Protein AF-A0A1N7BXZ0-F1 (afdb_monomer)

Radius of gyration: 13.37 Å; Cα contacts (8 Å, |Δi|>4): 58; chains: 1; bounding box: 43×21×26 Å

Solvent-accessible surface area (backbone atoms only — not comparable to full-atom values): 3626 Å² total; per-residue (Å²): 110,40,44,54,63,56,47,12,62,75,69,75,47,52,53,68,54,48,52,49,32,40,76,67,67,62,33,66,66,47,75,54,76,98,80,43,57,31,30,48,65,77,43,58,76,67,53,67,72,91,78,73,90,82,67,83,78,130

Structure (mmCIF, N/CA/C/O backbone):
data_AF-A0A1N7BXZ0-F1
#
_entry.id   AF-A0A1N7BXZ0-F1
#
loop_
_atom_site.group_PDB
_atom_site.id
_atom_site.type_symbol
_atom_site.label_atom_id
_atom_site.label_alt_id
_atom_site.label_comp_id
_atom_site.label_asym_id
_atom_site.label_entity_id
_atom_site.label_seq_id
_atom_site.pdbx_PDB_ins_code
_atom_site.Cartn_x
_atom_site.Cartn_y
_atom_site.Cartn_z
_atom_site.occupancy
_atom_site.B_iso_or_equiv
_atom_site.auth_seq_id
_atom_site.auth_comp_id
_atom_site.auth_asym_id
_atom_site.auth_atom_id
_atom_site.pdbx_PDB_model_num
ATOM 1 N N . MET A 1 1 ? 4.010 4.441 -10.641 1.00 85.31 1 MET A N 1
ATOM 2 C CA . MET A 1 1 ? 3.684 3.400 -9.636 1.00 85.31 1 MET A CA 1
ATOM 3 C C . MET A 1 1 ? 4.215 3.876 -8.299 1.00 85.31 1 MET A C 1
ATOM 5 O O . MET A 1 1 ? 5.287 4.466 -8.300 1.00 85.31 1 MET A O 1
ATOM 9 N N . ILE A 1 2 ? 3.511 3.620 -7.203 1.00 93.81 2 ILE A N 1
ATOM 10 C CA . ILE A 1 2 ? 3.911 4.053 -5.858 1.00 93.81 2 ILE A CA 1
ATOM 11 C C . ILE A 1 2 ? 4.335 2.858 -4.997 1.00 93.81 2 ILE A C 1
ATOM 13 O O . ILE A 1 2 ? 4.079 1.702 -5.344 1.00 93.81 2 ILE A O 1
ATOM 17 N N . SER A 1 3 ? 5.068 3.110 -3.919 1.00 95.50 3 SER A N 1
ATOM 18 C CA . SER A 1 3 ? 5.463 2.090 -2.942 1.00 95.50 3 SER A CA 1
ATOM 19 C C . SER A 1 3 ? 4.281 1.616 -2.086 1.00 95.50 3 SER A C 1
ATOM 21 O O . SER A 1 3 ? 3.195 2.199 -2.089 1.00 95.50 3 SER A O 1
ATOM 23 N N . VAL A 1 4 ? 4.498 0.541 -1.322 1.00 94.38 4 VAL A N 1
ATOM 24 C CA . VAL A 1 4 ? 3.531 0.048 -0.325 1.00 94.38 4 VAL A CA 1
ATOM 25 C C . VAL A 1 4 ? 3.294 1.078 0.785 1.00 94.38 4 VAL A C 1
ATOM 27 O O . VAL A 1 4 ? 2.176 1.180 1.280 1.00 94.38 4 VAL A O 1
ATOM 30 N N . GLU A 1 5 ? 4.320 1.839 1.164 1.00 96.25 5 GLU A N 1
ATOM 31 C CA . GLU A 1 5 ? 4.229 2.897 2.180 1.00 96.25 5 GLU A CA 1
ATOM 32 C C . GLU A 1 5 ? 3.417 4.090 1.682 1.00 96.25 5 GLU A C 1
ATOM 34 O O . GLU A 1 5 ? 2.479 4.511 2.352 1.00 96.25 5 GLU A O 1
ATOM 39 N N . GLU A 1 6 ? 3.690 4.567 0.469 1.00 95.44 6 GLU A N 1
ATOM 40 C CA . GLU A 1 6 ? 2.887 5.625 -0.153 1.00 95.44 6 GLU A CA 1
ATOM 41 C C . GLU A 1 6 ? 1.430 5.179 -0.324 1.00 95.44 6 GLU A C 1
ATOM 43 O O . GLU A 1 6 ? 0.513 5.924 0.001 1.00 95.44 6 GLU A O 1
ATOM 48 N N . THR A 1 7 ? 1.209 3.928 -0.744 1.00 94.44 7 THR A N 1
ATOM 49 C CA . THR A 1 7 ? -0.139 3.349 -0.859 1.00 94.44 7 THR A CA 1
ATOM 50 C C . THR A 1 7 ? -0.876 3.342 0.478 1.00 94.44 7 THR A C 1
ATOM 52 O O . THR A 1 7 ? -2.055 3.680 0.538 1.00 94.44 7 THR A O 1
ATOM 55 N N . ALA A 1 8 ? -0.185 2.957 1.551 1.00 94.75 8 ALA A N 1
ATOM 56 C CA . ALA A 1 8 ? -0.728 2.961 2.903 1.00 94.75 8 ALA A CA 1
ATOM 57 C C . ALA A 1 8 ? -1.149 4.377 3.324 1.00 94.75 8 ALA A C 1
ATOM 59 O O . ALA A 1 8 ? -2.265 4.558 3.808 1.00 94.75 8 ALA A O 1
ATOM 60 N N . GLY A 1 9 ? -0.301 5.373 3.047 1.00 95.00 9 GLY A N 1
ATOM 61 C CA . GLY A 1 9 ? -0.615 6.783 3.266 1.00 95.00 9 GLY A CA 1
ATOM 62 C C . GLY A 1 9 ? -1.828 7.255 2.461 1.00 95.00 9 GLY A C 1
ATOM 63 O O . GLY A 1 9 ? -2.734 7.856 3.024 1.00 95.00 9 GLY A O 1
ATOM 64 N N . THR A 1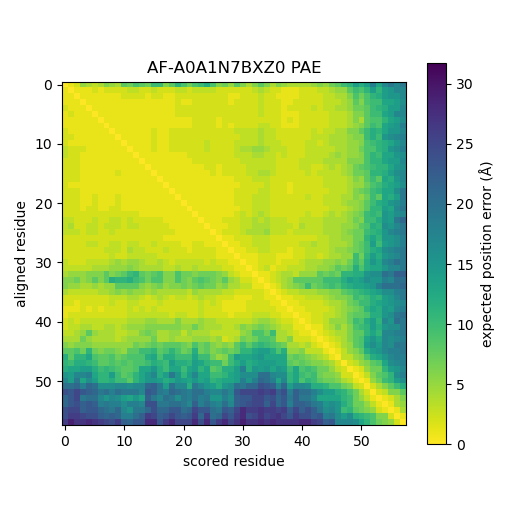 10 ? -1.897 6.926 1.167 1.00 92.62 10 THR A N 1
ATOM 65 C CA . THR A 1 10 ? -3.022 7.311 0.295 1.00 92.62 10 THR A CA 1
ATOM 66 C C . THR A 1 10 ? -4.349 6.699 0.740 1.00 92.62 10 THR A C 1
ATOM 68 O O . THR A 1 10 ? -5.382 7.355 0.669 1.00 92.62 10 THR A O 1
ATOM 71 N N . LEU A 1 11 ? -4.335 5.444 1.192 1.00 90.50 11 LEU A N 1
ATOM 72 C CA . LEU A 1 11 ? -5.542 4.728 1.609 1.00 90.50 11 LEU A CA 1
ATOM 73 C C . LEU A 1 11 ? -5.899 4.946 3.089 1.00 90.50 11 LEU A C 1
ATOM 75 O O . LEU A 1 11 ? -6.944 4.473 3.526 1.00 90.50 11 LEU A O 1
ATOM 79 N N . GLY A 1 12 ? -5.038 5.604 3.872 1.00 92.75 12 GLY A N 1
ATOM 80 C CA . GLY A 1 12 ? -5.235 5.781 5.313 1.00 92.75 12 GLY A CA 1
ATOM 81 C C . GLY A 1 12 ? -5.205 4.468 6.107 1.00 92.75 12 GLY A C 1
ATOM 82 O O . GLY A 1 12 ? -5.879 4.342 7.126 1.00 92.75 12 GLY A O 1
ATOM 83 N N . VAL A 1 13 ? -4.453 3.461 5.647 1.00 94.12 13 VAL A N 1
ATOM 84 C CA . VAL A 1 13 ? -4.360 2.136 6.291 1.00 94.12 13 VAL A CA 1
ATOM 85 C C . VAL A 1 13 ? -2.915 1.761 6.604 1.00 94.12 13 VAL A C 1
ATOM 87 O O . VAL A 1 13 ? -1.974 2.350 6.091 1.00 94.12 13 VAL A O 1
ATOM 90 N N . SER A 1 14 ? -2.707 0.723 7.417 1.00 96.88 14 SER A N 1
ATOM 91 C CA . SER A 1 14 ? -1.356 0.211 7.678 1.00 96.88 14 SER A CA 1
ATOM 92 C C . SER A 1 14 ? -0.728 -0.461 6.445 1.00 96.88 14 SER A C 1
ATOM 94 O O . SER A 1 14 ? -1.416 -1.107 5.648 1.00 96.88 14 SER A O 1
ATOM 96 N N . THR A 1 15 ? 0.605 -0.445 6.337 1.00 96.19 15 THR A N 1
ATOM 97 C CA . THR A 1 15 ? 1.343 -1.210 5.307 1.00 96.19 15 THR A CA 1
ATOM 98 C C . THR A 1 15 ? 1.064 -2.717 5.380 1.00 96.19 15 THR A C 1
ATOM 100 O O . THR A 1 15 ? 1.069 -3.407 4.356 1.00 96.19 15 THR A O 1
ATOM 103 N N . LYS A 1 16 ? 0.752 -3.244 6.574 1.00 96.75 16 LYS A N 1
ATOM 104 C CA . LYS A 1 16 ? 0.286 -4.625 6.777 1.00 96.75 16 LYS A CA 1
ATOM 105 C C . LYS A 1 16 ? -1.056 -4.874 6.086 1.00 96.75 16 LYS A C 1
ATOM 107 O O . LYS A 1 16 ? -1.217 -5.911 5.442 1.00 96.75 16 LYS A O 1
ATOM 112 N N . THR A 1 17 ? -1.992 -3.929 6.179 1.00 96.06 17 THR A N 1
ATOM 113 C CA . THR A 1 17 ? -3.281 -3.982 5.474 1.00 96.06 17 THR A CA 1
ATOM 114 C C . THR A 1 17 ? -3.067 -3.977 3.967 1.00 96.06 17 THR A C 1
ATOM 116 O O . THR A 1 17 ? -3.605 -4.848 3.292 1.00 96.06 17 THR A O 1
ATOM 119 N N . VAL A 1 18 ? -2.205 -3.098 3.447 1.00 94.62 18 VAL A N 1
ATOM 120 C CA . VAL A 1 18 ? -1.873 -3.060 2.011 1.00 94.62 18 VAL A CA 1
ATOM 121 C C . VAL A 1 18 ? -1.326 -4.409 1.534 1.00 94.62 18 VAL A C 1
ATOM 123 O O . VAL A 1 18 ? -1.839 -4.983 0.577 1.00 94.62 18 VAL A O 1
ATOM 126 N N . ARG A 1 19 ? -0.343 -4.990 2.238 1.00 94.75 19 ARG A N 1
ATOM 127 C CA . ARG A 1 19 ? 0.194 -6.327 1.909 1.00 94.75 19 ARG A CA 1
ATOM 128 C C . ARG A 1 19 ? -0.883 -7.413 1.946 1.00 94.75 19 ARG A C 1
ATOM 130 O O . ARG A 1 19 ? -0.882 -8.302 1.098 1.00 94.75 19 ARG A O 1
ATOM 137 N N . ARG A 1 20 ? -1.814 -7.335 2.902 1.00 95.19 20 ARG A N 1
ATOM 138 C CA . ARG A 1 20 ? -2.957 -8.254 3.000 1.00 95.19 20 ARG A CA 1
ATOM 139 C C . ARG A 1 20 ? -3.902 -8.109 1.810 1.00 95.19 20 ARG A C 1
ATOM 141 O O . ARG A 1 20 ? -4.357 -9.121 1.295 1.00 95.19 20 ARG A O 1
ATOM 148 N N . MET A 1 21 ? -4.188 -6.885 1.374 1.00 93.31 21 MET A N 1
ATOM 149 C CA . MET A 1 21 ? -5.027 -6.616 0.201 1.00 93.31 21 MET A CA 1
ATOM 150 C C . MET A 1 21 ? -4.380 -7.158 -1.074 1.00 93.31 21 MET A C 1
ATOM 152 O O . MET A 1 21 ? -5.061 -7.824 -1.847 1.00 93.31 21 MET A O 1
ATOM 156 N N . ILE A 1 22 ? -3.064 -6.975 -1.232 1.00 93.00 22 ILE A N 1
ATOM 157 C CA . ILE A 1 22 ? -2.292 -7.555 -2.343 1.00 93.00 22 ILE A CA 1
ATOM 158 C C . ILE A 1 22 ? -2.372 -9.083 -2.315 1.00 93.00 22 ILE A C 1
ATOM 160 O O . ILE A 1 22 ? -2.739 -9.707 -3.304 1.00 93.00 22 ILE A O 1
ATOM 164 N N . SER A 1 23 ? -2.101 -9.698 -1.161 1.00 94.25 23 SER A N 1
ATOM 165 C CA . SER A 1 23 ? -2.175 -11.157 -1.000 1.00 94.25 23 SER A CA 1
ATOM 166 C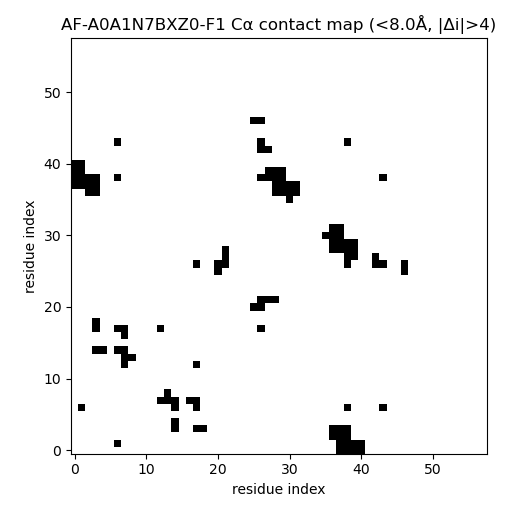 C . SER A 1 23 ? -3.576 -11.726 -1.236 1.00 94.25 23 SER 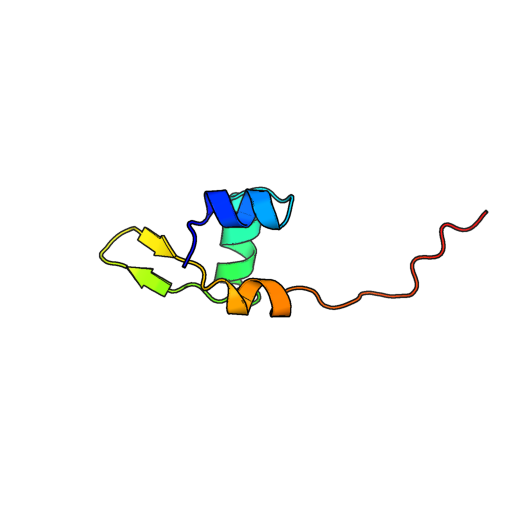A C 1
ATOM 168 O O . SER A 1 23 ? -3.692 -12.897 -1.579 1.00 94.25 23 SER A O 1
ATOM 170 N N . ARG A 1 24 ? -4.631 -10.935 -1.014 1.00 92.25 24 ARG A N 1
ATOM 171 C CA . ARG A 1 24 ? -6.029 -11.321 -1.259 1.00 92.25 24 ARG A CA 1
ATOM 172 C C . ARG A 1 24 ? -6.489 -11.032 -2.692 1.00 92.25 24 ARG A C 1
ATOM 174 O O . ARG A 1 24 ? -7.643 -11.300 -2.997 1.00 92.25 24 ARG A O 1
ATOM 181 N N . GLY A 1 25 ? -5.634 -10.450 -3.537 1.00 90.00 25 GLY A N 1
ATOM 182 C CA . GLY A 1 25 ? -5.992 -10.027 -4.894 1.00 90.00 25 GLY A CA 1
ATOM 183 C C . GLY A 1 25 ? -6.932 -8.818 -4.950 1.00 90.00 25 GLY A C 1
ATOM 184 O O . GLY A 1 25 ? -7.453 -8.503 -6.010 1.00 90.00 25 GLY A O 1
ATOM 185 N N . VAL A 1 26 ? -7.149 -8.133 -3.823 1.00 90.69 26 VAL A N 1
ATOM 186 C CA . VAL A 1 26 ? -7.989 -6.925 -3.741 1.00 90.69 26 VAL A CA 1
ATOM 187 C C . VAL A 1 26 ? -7.257 -5.709 -4.308 1.00 90.69 26 VAL A C 1
ATOM 189 O O . VAL A 1 26 ? -7.885 -4.798 -4.830 1.00 90.69 26 VAL A O 1
ATOM 192 N N . LEU A 1 27 ? -5.927 -5.695 -4.200 1.00 91.06 27 LEU A N 1
ATOM 193 C CA . LEU A 1 27 ? -5.078 -4.630 -4.715 1.00 91.06 27 LEU A CA 1
ATOM 194 C C . LEU A 1 27 ? -4.018 -5.224 -5.645 1.00 91.06 27 LEU A C 1
ATOM 196 O O . LEU A 1 27 ? -3.202 -6.037 -5.211 1.00 91.06 27 LEU A O 1
ATOM 200 N N . GLU A 1 28 ? -3.997 -4.801 -6.907 1.00 92.00 28 GLU A N 1
ATOM 201 C CA . GLU A 1 28 ? -2.937 -5.207 -7.833 1.00 92.00 28 GLU A CA 1
ATOM 202 C C . GLU A 1 28 ? -1.5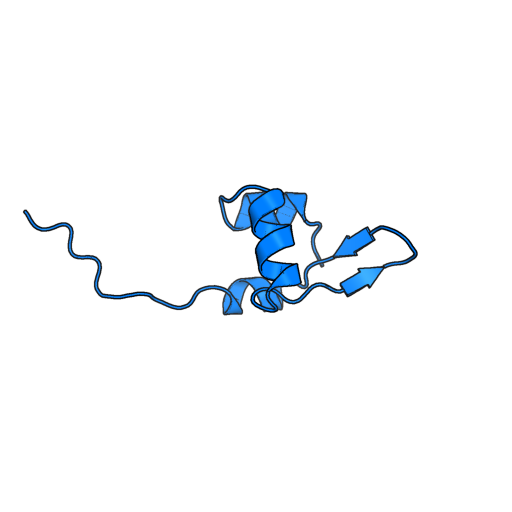98 -4.586 -7.407 1.00 92.00 28 GLU A C 1
ATOM 204 O O . GLU A 1 28 ? -1.500 -3.389 -7.134 1.00 92.00 28 GLU A O 1
ATOM 209 N N . ALA A 1 29 ? -0.539 -5.393 -7.387 1.00 92.81 29 ALA A N 1
ATOM 210 C CA . ALA A 1 29 ? 0.825 -4.912 -7.224 1.00 92.81 29 ALA A CA 1
ATOM 211 C C . ALA A 1 29 ? 1.767 -5.657 -8.166 1.00 92.81 29 ALA A C 1
ATOM 213 O O . ALA A 1 29 ? 1.620 -6.854 -8.410 1.00 92.81 29 ALA A O 1
ATOM 214 N N . ARG A 1 30 ? 2.780 -4.948 -8.659 1.00 93.81 30 ARG A N 1
ATOM 215 C CA . ARG A 1 30 ? 3.833 -5.493 -9.513 1.00 93.81 30 ARG A CA 1
ATOM 216 C C . ARG A 1 30 ? 5.130 -5.607 -8.736 1.00 93.81 30 ARG A C 1
ATOM 218 O O . ARG A 1 30 ? 5.526 -4.689 -8.016 1.00 93.81 30 ARG A O 1
ATOM 225 N N . ARG A 1 31 ? 5.806 -6.741 -8.895 1.00 93.00 31 ARG A N 1
ATOM 226 C CA . ARG A 1 31 ? 7.132 -6.960 -8.326 1.00 93.00 31 ARG A CA 1
ATOM 227 C C . ARG A 1 31 ? 8.188 -6.398 -9.274 1.00 93.00 31 ARG A C 1
ATOM 229 O O . ARG A 1 31 ? 8.216 -6.757 -10.444 1.00 93.00 31 ARG A O 1
ATOM 236 N N . ILE A 1 32 ? 9.047 -5.528 -8.756 1.00 91.75 32 ILE A N 1
ATOM 237 C CA . ILE A 1 32 ? 10.187 -4.951 -9.464 1.00 91.75 32 ILE A CA 1
ATOM 238 C C . ILE A 1 32 ? 11.459 -5.526 -8.835 1.00 91.75 32 ILE A C 1
ATOM 240 O O . ILE A 1 32 ? 11.788 -5.245 -7.681 1.00 91.75 32 ILE A O 1
ATOM 244 N N . GLY A 1 33 ? 12.160 -6.382 -9.578 1.00 89.31 33 GLY A N 1
ATOM 245 C CA . GLY A 1 33 ? 13.320 -7.104 -9.059 1.00 89.31 33 GLY A CA 1
ATOM 246 C C . GLY A 1 33 ? 12.969 -8.064 -7.906 1.00 89.31 33 GLY A C 1
ATOM 247 O O . GLY A 1 33 ? 11.819 -8.478 -7.757 1.00 89.31 33 GLY A O 1
ATOM 248 N N . PRO A 1 34 ? 13.939 -8.445 -7.060 1.00 87.12 34 PRO A N 1
ATOM 249 C CA . PRO A 1 34 ? 13.727 -9.521 -6.091 1.00 87.12 34 PRO A CA 1
ATOM 250 C C . PRO A 1 34 ? 12.802 -9.132 -4.922 1.00 87.12 34 PRO A C 1
ATOM 252 O O . PRO A 1 34 ? 12.096 -9.987 -4.381 1.00 87.12 34 PRO A O 1
ATOM 255 N N . ARG A 1 35 ? 12.772 -7.852 -4.513 1.00 85.81 35 ARG A N 1
ATOM 256 C CA . ARG A 1 35 ? 12.163 -7.439 -3.229 1.00 85.81 35 ARG A CA 1
ATOM 257 C C . ARG A 1 35 ? 11.164 -6.284 -3.288 1.00 85.81 35 ARG A C 1
ATOM 259 O O . ARG A 1 35 ? 10.409 -6.124 -2.332 1.00 85.81 35 ARG A O 1
ATOM 266 N N . LEU A 1 36 ? 11.131 -5.487 -4.355 1.00 90.06 36 LEU A N 1
ATOM 267 C CA . LEU A 1 36 ? 10.294 -4.285 -4.379 1.00 90.06 36 LEU A CA 1
ATOM 268 C C . LEU A 1 36 ? 8.904 -4.612 -4.920 1.00 90.06 36 LEU A C 1
ATOM 270 O O . LEU A 1 36 ? 8.765 -5.157 -6.010 1.00 90.06 36 LEU A O 1
ATOM 274 N N . LEU A 1 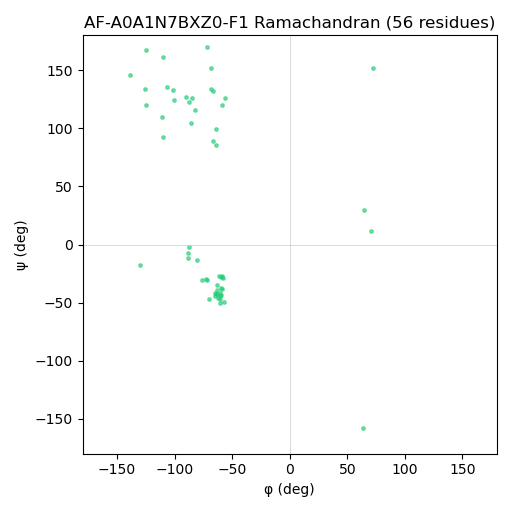37 ? 7.870 -4.249 -4.165 1.00 92.25 37 LEU A N 1
ATOM 275 C CA . LEU A 1 37 ? 6.489 -4.232 -4.643 1.00 92.25 37 LEU A CA 1
ATOM 276 C C . LEU A 1 37 ? 6.100 -2.793 -4.969 1.00 92.25 37 LEU A C 1
ATOM 278 O O . LEU A 1 37 ? 6.349 -1.878 -4.181 1.00 92.25 37 LEU A O 1
ATOM 282 N N . ARG A 1 38 ? 5.486 -2.604 -6.133 1.00 93.38 38 ARG A N 1
ATOM 283 C CA . ARG A 1 38 ? 4.996 -1.318 -6.618 1.00 93.38 38 ARG A CA 1
ATOM 284 C C . ARG A 1 38 ? 3.525 -1.434 -6.980 1.00 93.38 38 ARG A C 1
ATOM 286 O O . ARG A 1 38 ? 3.121 -2.371 -7.661 1.00 93.38 38 ARG A O 1
ATOM 293 N N . VAL A 1 39 ? 2.737 -0.466 -6.539 1.00 91.25 39 VAL A N 1
ATOM 294 C CA . VAL A 1 39 ? 1.298 -0.404 -6.783 1.00 91.25 39 VAL A CA 1
ATOM 295 C C . VAL A 1 39 ? 1.042 0.585 -7.928 1.00 91.25 39 VAL A C 1
ATOM 297 O O . VAL A 1 39 ? 1.516 1.729 -7.877 1.00 91.25 39 VAL A O 1
ATOM 300 N N . PRO A 1 40 ? 0.367 0.179 -9.016 1.00 91.19 40 PRO A N 1
ATOM 301 C CA . PRO A 1 40 ? -0.060 1.115 -10.044 1.00 91.19 40 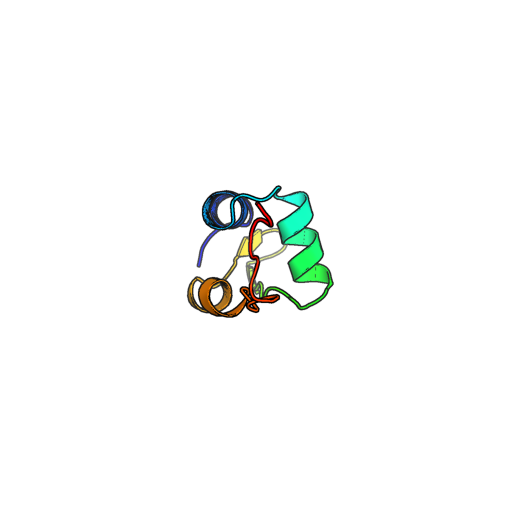PRO A CA 1
ATOM 302 C C . PRO A 1 40 ? -1.120 2.060 -9.467 1.00 91.19 40 PRO A C 1
ATOM 304 O O . PRO A 1 40 ? -2.085 1.618 -8.852 1.00 91.19 40 PRO A O 1
ATOM 307 N N . VAL A 1 41 ? -0.968 3.367 -9.698 1.00 85.88 41 VAL A N 1
ATOM 308 C CA . VAL A 1 41 ? -1.892 4.384 -9.154 1.00 85.88 41 VAL A CA 1
ATOM 309 C C . VAL A 1 41 ? -3.325 4.153 -9.652 1.00 85.88 41 VAL A C 1
ATOM 311 O O . VAL A 1 41 ? -4.267 4.259 -8.877 1.00 85.88 41 VAL A O 1
ATOM 314 N N . ALA A 1 42 ? -3.485 3.726 -10.909 1.00 82.38 42 ALA A N 1
ATOM 315 C CA . ALA A 1 42 ? -4.781 3.366 -11.487 1.00 82.38 42 ALA A CA 1
ATOM 316 C C . ALA A 1 42 ? -5.503 2.226 -10.738 1.00 82.38 42 ALA A C 1
ATOM 318 O O . ALA A 1 42 ? -6.730 2.166 -10.747 1.00 82.38 42 ALA A O 1
ATOM 319 N N . GLY A 1 43 ? -4.767 1.328 -10.073 1.00 74.88 43 GLY A N 1
ATOM 320 C CA . GLY A 1 43 ? -5.349 0.252 -9.266 1.00 74.88 43 GLY A CA 1
ATOM 321 C C . GLY A 1 43 ? -5.964 0.754 -7.956 1.00 74.88 43 GLY A C 1
ATOM 322 O O . GLY A 1 43 ? -6.953 0.197 -7.487 1.00 74.88 43 GLY A O 1
ATOM 323 N N . LEU A 1 44 ? -5.444 1.850 -7.391 1.00 79.25 44 LEU A N 1
ATOM 324 C CA . LEU A 1 44 ? -5.945 2.421 -6.133 1.00 79.25 44 LEU A CA 1
ATOM 325 C C . LEU A 1 44 ? -7.374 2.939 -6.275 1.00 79.25 44 LEU A C 1
ATOM 327 O O . LEU A 1 44 ? -8.214 2.640 -5.431 1.00 79.25 44 LEU A O 1
ATOM 331 N N . A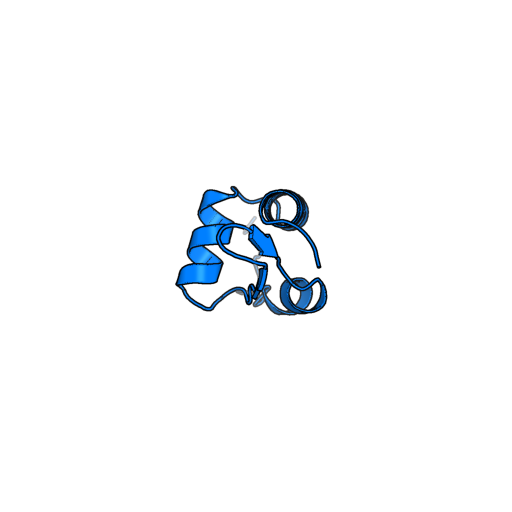LA A 1 45 ? -7.661 3.644 -7.372 1.00 70.44 45 ALA A N 1
ATOM 332 C CA . ALA A 1 45 ? -8.992 4.180 -7.657 1.00 70.44 45 ALA A CA 1
ATOM 333 C C . ALA A 1 45 ? -10.068 3.081 -7.744 1.00 70.44 45 ALA A C 1
ATOM 335 O O . ALA A 1 45 ? -11.226 3.321 -7.422 1.00 70.44 45 ALA A O 1
ATOM 336 N N . GLN A 1 46 ? -9.681 1.863 -8.131 1.00 69.50 46 GLN A N 1
ATOM 337 C CA . GLN A 1 46 ? -10.584 0.718 -8.288 1.00 69.50 46 GLN A CA 1
ATOM 338 C C . GLN A 1 46 ? -10.771 -0.093 -6.998 1.00 69.50 46 GLN A C 1
ATOM 340 O O . GLN A 1 46 ? -11.650 -0.946 -6.921 1.00 69.50 46 GLN A O 1
ATOM 345 N N . THR A 1 47 ? -9.948 0.153 -5.974 1.00 65.25 47 THR A N 1
ATOM 346 C CA . THR A 1 47 ? -9.920 -0.666 -4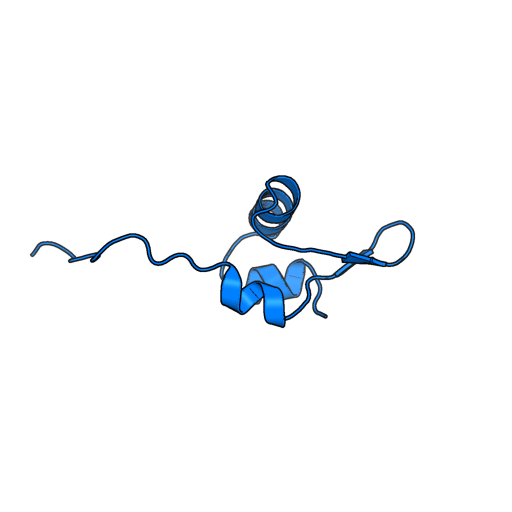.752 1.00 65.25 47 THR A CA 1
ATOM 347 C C . THR A 1 47 ? -11.051 -0.308 -3.770 1.00 65.25 47 THR A C 1
ATOM 349 O O . THR A 1 47 ? -11.349 -1.065 -2.846 1.00 65.25 47 THR A O 1
ATOM 352 N N . GLY A 1 48 ? -11.726 0.827 -3.971 1.00 66.44 48 GLY A N 1
ATOM 353 C CA . GLY A 1 48 ? -12.899 1.215 -3.194 1.00 66.44 48 GLY A CA 1
ATOM 354 C C . GLY A 1 48 ? -14.179 0.609 -3.763 1.00 66.44 48 GLY A C 1
ATOM 355 O O . GLY A 1 48 ? -14.714 1.104 -4.749 1.00 66.44 48 GLY A O 1
ATOM 356 N N . ARG A 1 49 ? -14.724 -0.423 -3.113 1.00 65.12 49 ARG A N 1
ATOM 357 C CA . ARG A 1 49 ? -16.138 -0.779 -3.290 1.00 65.12 49 ARG A CA 1
ATOM 358 C C . ARG A 1 49 ? -16.948 0.035 -2.290 1.00 65.12 49 ARG A C 1
ATOM 360 O O . ARG A 1 49 ? -16.701 -0.072 -1.092 1.00 65.12 49 ARG A O 1
ATOM 367 N N . GLN A 1 50 ? -17.917 0.819 -2.759 1.00 58.62 50 GLN A N 1
ATOM 368 C CA . GLN A 1 50 ? -18.892 1.441 -1.865 1.00 58.62 50 GLN A CA 1
ATOM 369 C C . GLN A 1 50 ? -19.630 0.330 -1.106 1.00 58.62 50 GLN A C 1
ATOM 371 O O . GLN A 1 50 ? -20.248 -0.545 -1.716 1.00 58.62 50 GLN A O 1
ATOM 376 N N . VAL A 1 51 ? -19.538 0.339 0.222 1.00 63.69 51 VAL A N 1
ATOM 377 C CA . VAL A 1 51 ? -20.264 -0.591 1.094 1.00 63.69 51 VAL A CA 1
ATOM 378 C C . VAL A 1 51 ? -21.338 0.202 1.831 1.00 63.69 51 VAL A C 1
ATOM 380 O O . VAL A 1 51 ? -21.074 0.775 2.878 1.00 63.69 51 VAL A O 1
ATOM 383 N N . GLY A 1 52 ? -22.541 0.238 1.247 1.00 55.75 52 GLY A N 1
ATOM 384 C CA . GLY A 1 52 ? -23.778 0.688 1.894 1.00 55.75 52 GLY A CA 1
ATOM 385 C C . GLY A 1 52 ? -23.915 2.195 2.153 1.00 55.75 52 GLY A C 1
ATOM 386 O O . GLY A 1 52 ? -22.945 2.921 2.346 1.00 55.75 52 GLY A O 1
ATOM 387 N N . ASN A 1 53 ? -25.166 2.659 2.171 1.00 62.69 53 ASN A N 1
ATOM 388 C CA . ASN A 1 53 ? -25.573 3.960 2.698 1.00 62.69 53 ASN A CA 1
ATOM 389 C C . ASN A 1 53 ? -25.294 3.985 4.212 1.00 62.69 53 ASN A C 1
ATOM 391 O O . ASN A 1 53 ? -26.160 3.619 5.006 1.00 62.69 53 ASN A O 1
ATOM 395 N N . TRP A 1 54 ? -24.066 4.333 4.608 1.00 68.06 54 TRP A N 1
ATOM 396 C CA . TRP A 1 54 ? -23.735 4.597 6.007 1.00 68.06 54 TRP A CA 1
ATOM 397 C C . TRP A 1 54 ? -24.484 5.859 6.438 1.00 68.06 54 TRP A C 1
ATOM 399 O O . TRP A 1 54 ? -24.003 6.978 6.282 1.00 68.06 54 TRP A O 1
ATOM 409 N N . SER A 1 55 ? -25.708 5.671 6.922 1.00 64.25 55 SER A N 1
ATOM 410 C CA . SER A 1 55 ? -26.407 6.672 7.711 1.00 64.25 55 SER A CA 1
ATOM 411 C C . SER A 1 55 ? -25.895 6.543 9.143 1.00 64.25 55 SER A C 1
ATOM 413 O O . SER A 1 55 ? -26.112 5.489 9.747 1.00 64.25 55 SER A O 1
ATOM 415 N N . PRO A 1 56 ? -25.222 7.558 9.713 1.00 64.56 56 PRO A N 1
ATOM 416 C CA . PRO A 1 56 ? -25.105 7.639 11.157 1.00 64.56 56 PRO A CA 1
ATOM 417 C C . PRO A 1 56 ? -26.531 7.832 11.675 1.00 64.56 56 PRO A C 1
ATOM 419 O O . PRO A 1 56 ? -27.113 8.905 11.534 1.00 64.56 56 PRO A O 1
ATOM 422 N N . SER A 1 57 ? -27.152 6.752 12.141 1.00 62.25 57 SER A N 1
ATOM 423 C CA . SER A 1 57 ? -28.448 6.821 12.807 1.00 62.25 57 SER A CA 1
ATOM 424 C C . SER A 1 57 ? -28.332 7.781 13.992 1.00 62.25 57 SER A C 1
ATOM 426 O O . SER A 1 57 ? -27.400 7.645 14.787 1.00 62.25 57 SER A O 1
ATOM 428 N N . SER A 1 58 ? -29.242 8.763 13.996 1.00 55.16 58 SER A N 1
ATOM 429 C CA . SER A 1 58 ? -29.420 9.844 14.974 1.00 55.16 58 SER A CA 1
ATOM 430 C C . SER A 1 58 ? -29.456 9.392 16.425 1.00 55.16 58 SER A C 1
ATOM 432 O O . SER A 1 58 ? -29.917 8.258 16.683 1.00 55.16 58 SER A O 1
#

pLDDT: mean 84.96, std 12.82, range [55.16, 96.88]

Sequence (58 aa):
MISVEETAGTLGVSTKTVRRMISRGVLEARRIGPRLLRVPVAGLAQTGRQVGNWSPSS

Nearest PDB structures (foldseek):
  4j2n-assembly1_A  TM=9.335E-01  e=2.405E-04  Pukovnikvirus 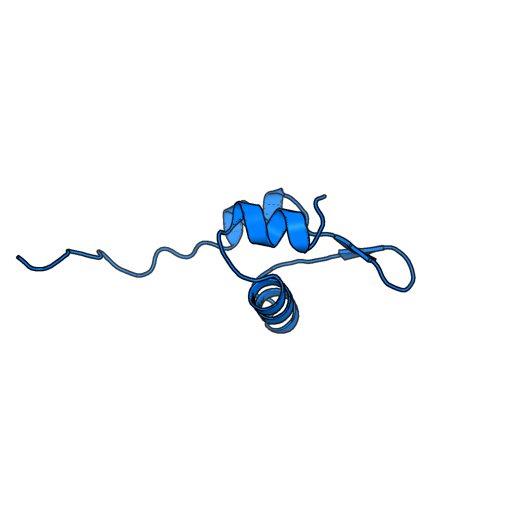pukovnik
  6amk-assembly1_A  TM=9.055E-01  e=4.923E-02  Streptomyces venezuelae
  6amk-assembly1_B  TM=9.155E-01  e=9.098E-02  Streptomyces venezuelae
  5i44-assembly4_I-2  TM=8.737E-01  e=4.599E-02  Bacillus subtilis subsp. subtilis str. 168
  6ama-assembly1_A  TM=9.231E-01  e=1.116E-01  Streptomyces venezuelae

Foldseek 3Di:
DAFLVVLCVVVVHDSVVSVVCCVVVLFDWDDDPDDTIHGDPVRSVVSDDDDDDPDPDD

Secondary structure (DSSP, 8-state):
-EEHHHHHHHHTS-HHHHHHHHHTTSS--EEETTTEEEE-HHHHHHS-----------

Mean predicted aligned error: 6.61 Å